Protein AF-A0A5N4C193-F1 (afdb_monomer_lite)

pLDDT: mean 79.7, std 9.0, range [40.72, 92.81]

Radius of gyration: 15.49 Å; chains: 1; bounding box: 33×40×36 Å

Secondary structure (DSSP, 8-state):
-EE---TTSHHHHHHTT-TT---EEEEES-HHHHHHHHHH-HHHHGGGG-TTEEEEES-HHHHHHHHGGG-SEEEEEEEE-TTSGGGEEEEEEEES-TT--SSS-SSPPPHHHHHHTT-SS--HHHHHHTT---HHHHHHHHTT-

Organism: Camelus dromedarius (NCBI:txid9838)

Structure (mmCIF, N/CA/C/O backbone):
data_AF-A0A5N4C193-F1
#
_entry.id   AF-A0A5N4C193-F1
#
loop_
_atom_site.group_PDB
_atom_site.id
_atom_site.type_symbol
_atom_site.label_atom_id
_atom_site.label_alt_id
_atom_site.label_comp_id
_atom_site.label_asym_id
_atom_site.label_entity_id
_atom_site.label_seq_id
_atom_site.pdbx_PDB_ins_code
_atom_site.Cartn_x
_atom_site.Cartn_y
_atom_site.Cartn_z
_atom_site.occupancy
_atom_site.B_iso_or_equiv
_atom_site.auth_seq_id
_atom_site.auth_comp_id
_atom_site.auth_asym_id
_atom_site.auth_atom_id
_atom_site.pdbx_PDB_model_num
ATOM 1 N N . MET A 1 1 ? -12.936 -1.218 0.314 1.00 52.66 1 MET A N 1
ATOM 2 C CA . MET A 1 1 ? -12.288 -1.706 1.548 1.00 52.66 1 MET A CA 1
ATOM 3 C C . MET A 1 1 ? -10.849 -2.053 1.216 1.00 52.66 1 MET A C 1
ATOM 5 O O . MET A 1 1 ? -10.640 -3.036 0.534 1.00 52.66 1 MET A O 1
ATOM 9 N N . LEU A 1 2 ? -9.876 -1.239 1.619 1.00 55.69 2 LEU A N 1
ATOM 10 C CA . LEU A 1 2 ? -8.453 -1.499 1.352 1.00 55.69 2 LEU A CA 1
ATOM 11 C C . LEU A 1 2 ? -7.838 -2.300 2.506 1.00 55.69 2 LEU A C 1
ATOM 13 O O . LEU A 1 2 ? -8.000 -1.870 3.644 1.00 55.69 2 LEU A O 1
ATOM 17 N N . ILE A 1 3 ? -7.111 -3.389 2.229 1.00 57.06 3 ILE A N 1
ATOM 18 C CA . ILE A 1 3 ? -6.227 -4.029 3.217 1.00 57.06 3 ILE A CA 1
ATOM 19 C C . ILE A 1 3 ? -4.823 -3.464 3.017 1.00 57.06 3 ILE A C 1
ATOM 21 O O . ILE A 1 3 ? -4.148 -3.767 2.039 1.00 57.06 3 ILE A O 1
ATOM 25 N N . ALA A 1 4 ? -4.401 -2.580 3.912 1.00 56.41 4 ALA A N 1
ATOM 26 C CA . ALA A 1 4 ? -3.101 -1.929 3.820 1.00 56.41 4 ALA A CA 1
ATOM 27 C C . ALA A 1 4 ? -2.110 -2.587 4.782 1.00 56.41 4 ALA A C 1
ATOM 29 O O . ALA A 1 4 ? -2.310 -2.573 5.994 1.00 56.41 4 ALA A O 1
ATOM 30 N N . TRP A 1 5 ? -1.007 -3.103 4.248 1.00 60.59 5 TRP A N 1
ATOM 31 C CA . TRP A 1 5 ? 0.137 -3.537 5.045 1.00 60.59 5 TRP A CA 1
ATOM 32 C C . TRP A 1 5 ? 1.042 -2.329 5.287 1.00 60.59 5 TRP A C 1
ATOM 34 O O . TRP A 1 5 ? 1.444 -1.653 4.339 1.00 60.59 5 TRP A O 1
ATOM 44 N N . GLY A 1 6 ? 1.342 -2.000 6.544 1.00 62.56 6 GLY A N 1
ATOM 45 C CA . GLY A 1 6 ? 2.089 -0.778 6.836 1.00 62.56 6 GLY A CA 1
ATOM 46 C C . GLY A 1 6 ? 2.237 -0.476 8.320 1.00 62.56 6 GLY A C 1
ATOM 47 O O . GLY A 1 6 ? 1.493 0.335 8.867 1.00 62.56 6 GLY A O 1
ATOM 48 N N . ARG A 1 7 ? 3.284 -1.040 8.928 1.00 67.12 7 ARG A N 1
ATOM 49 C CA . ARG A 1 7 ? 3.614 -0.958 10.365 1.00 67.12 7 ARG A CA 1
ATOM 50 C C . ARG A 1 7 ? 3.529 0.445 10.983 1.00 67.12 7 ARG A C 1
ATOM 52 O O . ARG A 1 7 ? 3.066 0.621 12.105 1.00 67.12 7 ARG A O 1
ATOM 59 N N . ALA A 1 8 ? 3.937 1.473 10.239 1.00 71.25 8 ALA A N 1
ATOM 60 C CA . ALA A 1 8 ? 4.009 2.845 10.746 1.00 71.25 8 ALA A CA 1
ATOM 61 C C . ALA A 1 8 ? 2.741 3.694 10.511 1.00 71.25 8 ALA A C 1
ATOM 63 O O . ALA A 1 8 ? 2.721 4.861 10.898 1.00 71.25 8 ALA A O 1
ATOM 64 N N . GLY A 1 9 ? 1.699 3.159 9.857 1.00 70.25 9 GLY A N 1
ATOM 65 C CA . GLY A 1 9 ? 0.476 3.909 9.519 1.00 70.25 9 GLY A CA 1
ATOM 66 C C . GLY A 1 9 ? 0.605 4.839 8.302 1.00 70.25 9 GLY A C 1
ATOM 67 O O . GLY A 1 9 ? -0.316 5.588 7.986 1.00 70.25 9 GLY A O 1
ATOM 68 N N . GLY A 1 10 ? 1.731 4.787 7.582 1.00 75.56 10 GLY A N 1
ATOM 69 C CA . GLY A 1 10 ? 2.000 5.680 6.449 1.00 75.56 10 GLY A CA 1
ATOM 70 C C . GLY A 1 10 ? 1.114 5.386 5.246 1.00 75.56 10 GLY A C 1
ATOM 71 O O . GLY A 1 10 ? 0.586 6.308 4.632 1.00 75.56 10 GLY A O 1
ATOM 72 N N . VAL A 1 11 ? 0.892 4.098 4.963 1.00 75.06 11 VAL A N 1
ATOM 73 C CA . VAL A 1 11 ? -0.042 3.657 3.919 1.00 75.06 11 VAL A CA 1
ATOM 74 C C . VAL A 1 11 ? -1.463 4.087 4.273 1.00 75.06 11 VAL A C 1
ATOM 76 O O . VAL A 1 11 ? -2.161 4.654 3.438 1.00 75.06 11 VAL A O 1
ATOM 79 N N . LEU A 1 12 ? -1.858 3.909 5.536 1.00 75.19 12 LEU A N 1
ATOM 80 C CA . LEU A 1 12 ? -3.159 4.333 6.037 1.00 75.19 12 LEU A CA 1
ATOM 81 C C . LEU A 1 12 ? -3.369 5.844 5.888 1.00 75.19 12 LEU A C 1
ATOM 83 O O . LEU A 1 12 ? -4.412 6.259 5.390 1.00 75.19 12 LEU A O 1
ATOM 87 N N . ARG A 1 13 ? -2.376 6.666 6.256 1.00 80.69 13 ARG A N 1
ATOM 88 C CA . ARG A 1 13 ? -2.430 8.129 6.111 1.00 80.69 13 ARG A CA 1
ATOM 89 C C . ARG A 1 13 ? -2.737 8.562 4.680 1.00 80.69 13 ARG A C 1
ATOM 91 O O . ARG A 1 13 ? -3.484 9.516 4.494 1.00 80.69 13 ARG A O 1
ATOM 98 N N . GLU A 1 14 ? -2.142 7.911 3.686 1.00 77.19 14 GLU A N 1
ATOM 99 C CA . GLU A 1 14 ? -2.394 8.247 2.283 1.00 77.19 14 GLU A CA 1
ATOM 100 C C . GLU A 1 14 ? -3.733 7.680 1.802 1.00 77.19 14 GLU A C 1
ATOM 102 O O . GLU A 1 14 ? -4.513 8.406 1.190 1.00 77.19 14 GLU A O 1
ATOM 107 N N . ALA A 1 15 ? -4.058 6.434 2.159 1.00 72.81 15 ALA A N 1
ATOM 108 C CA . ALA A 1 15 ? -5.311 5.788 1.770 1.00 72.81 15 ALA A CA 1
ATOM 109 C C . ALA A 1 15 ? -6.548 6.596 2.194 1.00 72.81 15 ALA A C 1
ATOM 111 O O . ALA A 1 15 ? -7.488 6.755 1.416 1.00 72.81 15 ALA A O 1
ATOM 112 N N . VAL A 1 16 ? -6.541 7.160 3.406 1.00 75.69 16 VAL A N 1
ATOM 113 C CA . VAL A 1 16 ? -7.692 7.913 3.933 1.00 75.69 16 VAL A CA 1
ATOM 114 C C . VAL A 1 16 ? -7.882 9.288 3.283 1.00 75.69 16 VAL A C 1
ATOM 116 O O . VAL A 1 16 ? -8.968 9.856 3.418 1.00 75.69 16 VAL A O 1
ATOM 119 N N . LYS A 1 17 ? -6.884 9.813 2.550 1.00 74.62 17 LYS A N 1
ATOM 120 C CA . LYS A 1 17 ? -7.018 11.066 1.779 1.00 74.62 17 LYS A CA 1
ATOM 121 C C . LYS A 1 17 ? -7.966 10.918 0.591 1.00 74.62 17 LYS A C 1
ATOM 123 O O . LYS A 1 17 ? -8.516 11.914 0.128 1.00 74.62 17 LYS A O 1
ATOM 128 N N . HIS A 1 18 ? -8.173 9.697 0.100 1.00 70.00 18 HIS A N 1
ATOM 129 C CA . HIS A 1 18 ? -9.081 9.446 -1.009 1.00 70.00 18 HIS A CA 1
ATOM 130 C C . HIS A 1 18 ? -10.537 9.492 -0.525 1.00 70.00 18 HIS A C 1
ATOM 132 O O . HIS A 1 18 ? -10.950 8.749 0.372 1.00 70.00 18 HIS A O 1
ATOM 138 N N . SER A 1 19 ? -11.338 10.369 -1.133 1.00 67.31 19 SER A N 1
ATOM 139 C CA . SER A 1 19 ? -12.770 10.503 -0.837 1.00 67.31 19 SER A CA 1
ATOM 140 C C . SER A 1 19 ? -13.555 9.243 -1.201 1.00 67.31 19 SER A C 1
ATOM 142 O O . SER A 1 19 ? -14.484 8.892 -0.483 1.00 67.31 19 SER A O 1
ATOM 144 N N . SER A 1 20 ? -13.133 8.528 -2.248 1.00 67.31 20 SER A N 1
ATOM 145 C CA . SER A 1 20 ? -13.722 7.262 -2.702 1.00 67.31 20 SER A CA 1
ATOM 146 C C . SER A 1 20 ? -13.491 6.082 -1.753 1.00 67.31 20 SER A C 1
ATOM 148 O O . SER A 1 20 ? -14.131 5.044 -1.895 1.00 67.31 20 SER A O 1
ATOM 150 N N . VAL A 1 21 ? -12.559 6.199 -0.804 1.00 68.19 21 VAL A N 1
ATOM 151 C CA . VAL A 1 21 ? -12.302 5.148 0.181 1.00 68.19 21 VAL A CA 1
ATOM 152 C C . VAL A 1 21 ? -13.286 5.307 1.333 1.00 68.19 21 VAL A C 1
ATOM 154 O O . VAL A 1 21 ? -13.197 6.263 2.103 1.00 68.19 21 VAL A O 1
ATOM 157 N N . GLU A 1 22 ? -14.209 4.357 1.453 1.00 71.62 22 GLU A N 1
ATOM 158 C CA . GLU A 1 22 ? -15.199 4.304 2.538 1.00 71.62 22 GLU A CA 1
ATOM 159 C C . GLU A 1 22 ? -14.616 3.694 3.818 1.00 71.62 22 GLU A C 1
ATOM 161 O O . GLU A 1 22 ? -14.839 4.207 4.911 1.00 71.62 22 GLU A O 1
ATOM 166 N N . SER A 1 23 ? -13.826 2.625 3.678 1.00 75.19 23 SER A N 1
ATOM 167 C CA . SER A 1 23 ? -13.213 1.899 4.792 1.00 75.19 23 SER A CA 1
ATOM 168 C C . SER A 1 23 ? -11.824 1.361 4.443 1.00 75.19 23 SER A C 1
ATOM 170 O O . SER A 1 23 ? -11.571 0.890 3.322 1.00 75.19 23 SER A O 1
ATOM 172 N N . VAL A 1 24 ? -10.923 1.417 5.423 1.00 76.75 24 VAL A N 1
ATOM 173 C CA . VAL A 1 24 ? -9.577 0.838 5.369 1.00 76.75 24 VAL A CA 1
ATOM 174 C C . VAL A 1 24 ? -9.436 -0.135 6.523 1.00 76.75 24 VAL A C 1
ATOM 176 O O . VAL A 1 24 ? -9.650 0.235 7.674 1.00 76.75 24 VAL A O 1
ATOM 179 N N . VAL A 1 25 ? -9.051 -1.365 6.211 1.00 79.69 25 VAL A N 1
ATOM 180 C CA . VAL A 1 25 ? -8.697 -2.360 7.212 1.00 79.69 25 VAL A CA 1
ATOM 181 C C . VAL A 1 25 ? -7.187 -2.484 7.266 1.00 79.69 25 VAL A C 1
ATOM 183 O O . VAL A 1 25 ? -6.525 -2.647 6.242 1.00 79.69 25 VAL A O 1
ATOM 186 N N . GLN A 1 26 ? -6.634 -2.390 8.465 1.00 82.06 26 GLN A N 1
ATOM 187 C CA . GLN A 1 26 ? -5.223 -2.649 8.700 1.00 82.06 26 GLN A CA 1
ATOM 188 C C . GLN A 1 26 ? -5.109 -3.799 9.695 1.00 82.06 26 GLN A C 1
ATOM 190 O O . GLN A 1 26 ? -5.708 -3.740 10.764 1.00 82.06 26 GLN A O 1
ATOM 195 N N . CYS A 1 27 ? -4.350 -4.832 9.334 1.00 82.75 27 CYS A N 1
ATOM 196 C CA . CYS A 1 27 ? -3.997 -5.932 10.224 1.00 82.75 27 CYS A CA 1
ATOM 197 C C . CYS A 1 27 ? -2.521 -5.785 10.597 1.00 82.75 27 CYS A C 1
ATOM 199 O O . CYS A 1 27 ? -1.669 -5.727 9.709 1.00 82.75 27 CYS A O 1
ATOM 201 N N . GLU A 1 28 ? -2.222 -5.676 11.886 1.00 83.31 28 GLU A N 1
ATOM 202 C CA . GLU A 1 28 ? -0.858 -5.577 12.407 1.00 83.31 28 GLU A CA 1
ATOM 203 C C . GLU A 1 28 ? -0.623 -6.686 13.428 1.00 83.31 28 GLU A C 1
ATOM 205 O O . GLU A 1 28 ? -1.475 -6.932 14.267 1.00 83.31 28 GLU A O 1
ATOM 210 N N . ILE A 1 29 ? 0.532 -7.343 13.388 1.00 84.19 29 ILE A N 1
ATOM 211 C CA . ILE A 1 29 ? 0.794 -8.477 14.283 1.00 84.19 29 ILE A CA 1
ATOM 212 C C . ILE A 1 29 ? 1.158 -8.023 15.701 1.00 84.19 29 ILE A C 1
ATOM 214 O O . ILE A 1 29 ? 0.903 -8.734 16.668 1.00 84.19 29 ILE A O 1
ATOM 218 N N . ASP A 1 30 ? 1.768 -6.842 15.830 1.00 86.06 30 ASP A N 1
ATOM 219 C CA . ASP A 1 30 ? 2.297 -6.340 17.096 1.00 86.06 30 ASP A CA 1
ATOM 220 C C . ASP A 1 30 ? 1.759 -4.939 17.414 1.00 86.06 30 ASP A C 1
ATOM 222 O O . ASP A 1 30 ? 2.147 -3.932 16.813 1.00 86.06 30 ASP A O 1
ATOM 226 N N . GLU A 1 31 ? 0.888 -4.862 18.420 1.00 88.31 31 GLU A N 1
ATOM 227 C CA . GLU A 1 31 ? 0.334 -3.601 18.913 1.00 88.31 31 GLU A CA 1
ATOM 228 C C . GLU A 1 31 ? 1.424 -2.627 19.394 1.00 88.31 31 GLU A C 1
ATOM 230 O O . GLU A 1 31 ? 1.278 -1.406 19.249 1.00 88.31 31 GLU A O 1
ATOM 235 N N . ASN A 1 32 ? 2.557 -3.124 19.905 1.00 89.12 32 ASN A N 1
ATOM 236 C CA . ASN A 1 32 ? 3.636 -2.255 20.376 1.00 89.12 32 ASN A CA 1
ATOM 237 C C . ASN A 1 32 ? 4.207 -1.415 19.238 1.00 89.12 32 ASN A C 1
ATOM 239 O O . ASN A 1 32 ? 4.531 -0.243 19.441 1.00 89.12 32 ASN A O 1
ATOM 243 N N . VAL A 1 33 ? 4.273 -1.966 18.024 1.00 86.00 33 VAL A N 1
ATOM 244 C CA . VAL A 1 33 ? 4.732 -1.235 16.837 1.00 86.00 33 VAL A CA 1
ATOM 245 C C . VAL A 1 33 ? 3.818 -0.046 16.551 1.00 86.00 33 VAL A C 1
ATOM 247 O O . VAL A 1 33 ? 4.302 1.030 16.191 1.00 86.00 33 VAL A O 1
ATOM 250 N N . ILE A 1 34 ? 2.515 -0.189 16.787 1.00 86.88 34 ILE A N 1
ATOM 251 C CA . ILE A 1 34 ? 1.535 0.889 16.622 1.00 86.88 34 ILE A CA 1
ATOM 252 C C . ILE A 1 34 ? 1.781 1.988 17.658 1.00 86.88 34 ILE A C 1
ATOM 254 O O . ILE A 1 34 ? 1.850 3.168 17.305 1.00 86.88 34 ILE A O 1
ATOM 258 N N . GLN A 1 35 ? 1.950 1.617 18.929 1.00 88.94 35 GLN A N 1
ATOM 259 C CA . GLN A 1 35 ? 2.163 2.576 20.020 1.00 88.94 35 GLN A CA 1
ATOM 260 C C . GLN A 1 35 ? 3.498 3.320 19.877 1.00 88.94 35 GLN A C 1
ATOM 262 O O . GLN A 1 35 ? 3.557 4.547 19.993 1.00 88.94 35 GLN A O 1
ATOM 267 N N . VAL A 1 36 ? 4.567 2.596 19.541 1.00 91.00 36 VAL A N 1
ATOM 268 C CA . VAL A 1 36 ? 5.886 3.166 19.234 1.00 91.00 36 VAL A CA 1
ATOM 269 C C . VAL A 1 36 ? 5.790 4.093 18.022 1.00 91.00 36 VAL A C 1
ATOM 271 O O . VAL A 1 36 ? 6.300 5.211 18.074 1.00 91.00 36 VAL A O 1
ATOM 274 N N . SER A 1 37 ? 5.077 3.700 16.964 1.00 87.94 37 SER A N 1
ATOM 275 C CA . SER A 1 37 ? 4.883 4.558 15.788 1.00 87.94 37 SER A CA 1
ATOM 276 C C . SER A 1 37 ? 4.129 5.842 16.132 1.00 87.94 37 SER A C 1
ATOM 278 O O . SER A 1 37 ? 4.533 6.915 15.692 1.00 87.94 37 SER A O 1
ATOM 280 N N . LYS A 1 38 ? 3.091 5.776 16.976 1.00 88.19 38 LYS A N 1
ATOM 281 C CA . LYS A 1 38 ? 2.385 6.971 17.474 1.00 88.19 38 LYS A CA 1
ATOM 282 C C . LYS A 1 38 ? 3.311 7.911 18.252 1.00 88.19 38 LYS A C 1
ATOM 284 O O . LYS A 1 38 ? 3.189 9.125 18.116 1.00 88.19 38 LYS A O 1
ATOM 289 N N . LYS A 1 39 ? 4.251 7.363 19.027 1.00 91.38 39 LYS A N 1
ATOM 290 C CA . LYS A 1 39 ? 5.196 8.138 19.845 1.00 91.38 39 LYS A CA 1
ATOM 291 C C . LYS A 1 39 ? 6.350 8.744 19.040 1.00 91.38 39 LYS A C 1
ATOM 293 O O . LYS A 1 39 ? 6.679 9.909 19.241 1.00 91.38 39 LYS A O 1
ATOM 298 N N . PHE A 1 40 ? 6.983 7.965 18.165 1.00 91.44 40 PHE A N 1
ATOM 299 C CA . PHE A 1 40 ? 8.232 8.350 17.493 1.00 91.44 40 PHE A CA 1
ATOM 300 C C . PHE A 1 40 ? 8.048 8.774 16.032 1.00 91.44 40 PHE A C 1
ATOM 302 O O . PHE A 1 40 ? 8.902 9.470 15.490 1.00 91.44 40 PHE A O 1
ATOM 309 N N . LEU A 1 41 ? 6.939 8.394 15.391 1.00 88.69 41 LEU A N 1
ATOM 310 C CA . LEU A 1 41 ? 6.631 8.708 13.991 1.00 88.69 41 LEU A CA 1
ATOM 311 C C . LEU A 1 41 ? 5.258 9.401 13.857 1.00 88.69 41 LEU A C 1
ATOM 313 O O . LEU A 1 41 ? 4.418 8.945 13.075 1.00 88.69 41 LEU A O 1
ATOM 317 N N . PRO A 1 42 ? 5.004 10.521 14.562 1.00 85.06 42 PRO A N 1
ATOM 318 C CA . PRO A 1 42 ? 3.672 11.136 14.637 1.00 85.06 42 PRO A CA 1
ATOM 319 C C . PRO A 1 42 ? 3.125 11.574 13.267 1.00 85.06 42 PRO A C 1
ATOM 321 O O . PRO A 1 42 ? 1.932 11.455 13.002 1.00 85.06 42 PRO A O 1
ATOM 324 N N . VAL A 1 43 ? 4.003 12.006 12.355 1.00 84.38 43 VAL A N 1
ATOM 325 C CA . VAL A 1 43 ? 3.640 12.410 10.981 1.00 84.38 43 VAL A CA 1
ATOM 326 C C . VAL A 1 43 ? 3.115 11.233 10.150 1.00 84.38 43 VAL A C 1
ATOM 328 O O . VAL A 1 43 ? 2.322 11.411 9.223 1.00 84.38 43 VAL A O 1
ATOM 331 N N . THR A 1 44 ? 3.569 10.021 10.454 1.00 81.19 44 THR A N 1
ATOM 332 C CA . THR A 1 44 ? 3.187 8.793 9.749 1.00 81.19 44 THR A CA 1
ATOM 333 C C . THR A 1 44 ? 1.989 8.143 10.438 1.00 81.19 44 THR A C 1
ATOM 335 O O . THR A 1 44 ? 1.029 7.756 9.778 1.00 81.19 44 THR A O 1
ATOM 338 N N . ALA A 1 45 ? 1.995 8.129 11.771 1.00 85.00 45 ALA A N 1
ATOM 339 C CA . ALA A 1 45 ? 0.967 7.517 12.600 1.00 85.00 45 ALA A CA 1
ATOM 340 C C . ALA A 1 45 ? -0.364 8.290 12.644 1.00 85.00 45 ALA A C 1
ATOM 342 O O . ALA A 1 45 ? -1.351 7.749 13.134 1.00 85.00 45 ALA A O 1
ATOM 343 N N . VAL A 1 46 ? -0.436 9.510 12.097 1.00 85.69 46 VAL A N 1
ATOM 344 C CA . VAL A 1 46 ? -1.691 10.284 11.993 1.00 85.69 46 VAL A CA 1
ATOM 345 C C . VAL A 1 46 ? -2.809 9.518 11.269 1.00 85.69 46 VAL A C 1
ATOM 347 O O . VAL A 1 46 ? -3.986 9.733 11.549 1.00 85.69 46 VAL A O 1
ATOM 350 N N . GLY A 1 47 ? -2.458 8.574 10.385 1.00 81.62 47 GLY A N 1
ATOM 351 C CA . GLY A 1 47 ? -3.430 7.695 9.731 1.00 81.62 47 GLY A CA 1
ATOM 352 C C . GLY A 1 47 ? -4.278 6.892 10.725 1.00 81.62 47 GLY A C 1
ATOM 353 O O . GLY A 1 47 ? -5.469 6.703 10.486 1.00 81.62 47 GLY A O 1
ATOM 354 N N . TYR A 1 48 ? -3.704 6.493 11.869 1.00 85.19 48 TYR A N 1
ATOM 355 C CA . TYR A 1 48 ? -4.395 5.697 12.893 1.00 85.19 48 TYR A CA 1
ATOM 356 C C . TYR A 1 48 ? -5.547 6.439 13.583 1.00 85.19 48 TYR A C 1
ATOM 358 O O . TYR A 1 48 ? -6.347 5.808 14.267 1.00 85.19 48 TYR A O 1
ATOM 366 N N . SER A 1 49 ? -5.639 7.760 13.431 1.00 86.62 49 SER A N 1
ATOM 367 C CA . SER A 1 49 ? -6.721 8.573 13.997 1.00 86.62 49 SER A CA 1
ATOM 368 C C . SER A 1 49 ? -7.926 8.719 13.059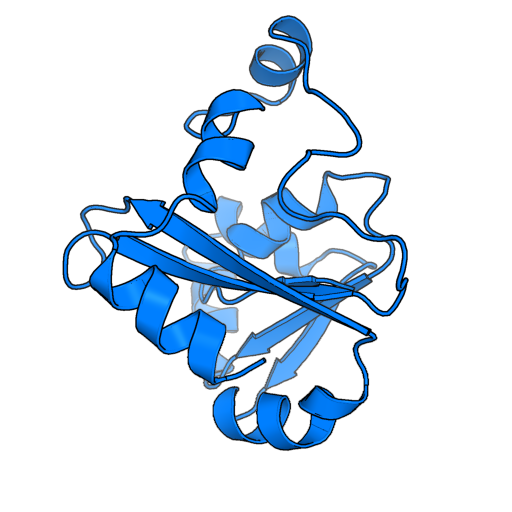 1.00 86.62 49 SER A C 1
ATOM 370 O O . SER A 1 49 ? -8.882 9.410 13.402 1.00 86.62 49 SER A O 1
ATOM 372 N N . SER A 1 50 ? -7.895 8.116 11.865 1.00 86.50 50 SER A N 1
ATOM 373 C CA . SER A 1 50 ? -8.991 8.225 10.899 1.00 86.50 50 SER A CA 1
ATOM 374 C C . SER A 1 50 ? -10.225 7.434 11.334 1.00 86.50 50 SER A C 1
ATOM 376 O O . SER A 1 50 ? -10.123 6.263 11.686 1.00 86.50 50 SER A O 1
ATOM 378 N N . SER A 1 51 ? -11.412 8.030 11.198 1.00 87.44 51 SER A N 1
ATOM 379 C CA . SER A 1 51 ? -12.695 7.340 11.407 1.00 87.44 51 SER A CA 1
ATOM 380 C C . SER A 1 51 ? -12.976 6.238 10.378 1.00 87.44 51 SER A C 1
ATOM 382 O O . SER A 1 51 ? -13.854 5.411 10.599 1.00 87.44 51 SER A O 1
ATOM 384 N N . LYS A 1 52 ? -12.234 6.214 9.261 1.00 84.12 52 LYS A N 1
ATOM 385 C CA . LYS A 1 52 ? -12.342 5.193 8.207 1.00 84.12 52 LYS A CA 1
ATOM 386 C C . LYS A 1 52 ? -11.544 3.918 8.515 1.00 84.12 52 LYS A C 1
ATOM 388 O O . LYS A 1 52 ? -11.623 2.964 7.742 1.00 84.12 52 LYS A O 1
ATOM 393 N N . LEU A 1 53 ? -10.732 3.916 9.576 1.00 86.12 53 LEU A N 1
ATOM 394 C CA . LEU A 1 53 ? -9.869 2.794 9.940 1.00 86.12 53 LEU A CA 1
ATOM 395 C C . LEU A 1 53 ? -10.637 1.743 10.7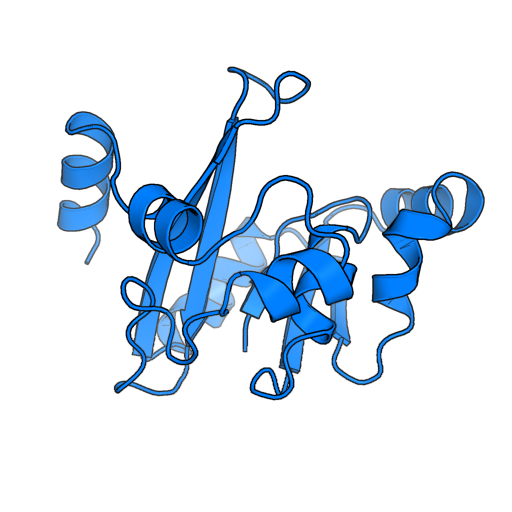52 1.00 86.12 53 LEU A C 1
ATOM 397 O O . LEU A 1 53 ? -11.246 2.046 11.774 1.00 86.12 53 LEU A O 1
ATOM 401 N N . THR A 1 54 ? -10.482 0.482 10.366 1.00 86.94 54 THR A N 1
ATOM 402 C CA . THR A 1 54 ? -10.695 -0.681 11.230 1.00 86.94 54 THR A CA 1
ATOM 403 C C . THR A 1 54 ? -9.352 -1.377 11.437 1.00 86.94 54 THR A C 1
ATOM 405 O O . THR A 1 54 ? -8.729 -1.834 10.480 1.00 86.94 54 THR A O 1
ATOM 408 N N . LEU A 1 55 ? -8.877 -1.412 12.679 1.00 86.06 55 LEU A N 1
ATOM 409 C CA . LEU A 1 55 ? -7.587 -1.996 13.038 1.00 86.06 55 LEU A CA 1
ATOM 410 C C . LEU A 1 55 ? -7.798 -3.375 13.667 1.00 86.06 55 LEU A C 1
ATOM 412 O O . LEU A 1 55 ? -8.533 -3.490 14.645 1.00 86.06 55 LEU A O 1
ATOM 416 N N . TYR A 1 56 ? -7.116 -4.383 13.137 1.00 86.25 56 TYR A N 1
ATOM 417 C CA . TYR A 1 56 ? -7.003 -5.712 13.730 1.00 86.25 56 TYR A CA 1
ATOM 418 C C . TYR A 1 56 ? -5.570 -5.924 14.209 1.00 86.25 56 TYR A C 1
ATOM 420 O O . TYR A 1 56 ? -4.624 -5.596 13.490 1.00 86.25 56 TYR A O 1
ATOM 428 N N . VAL A 1 57 ? -5.422 -6.450 15.425 1.00 87.31 57 VAL A N 1
ATOM 429 C CA . VAL A 1 57 ? -4.131 -6.911 15.937 1.00 87.31 57 VAL A CA 1
ATOM 430 C C . VAL A 1 57 ? -4.115 -8.428 15.838 1.00 87.31 57 VAL A C 1
ATOM 432 O O . VAL A 1 57 ? -4.645 -9.101 16.718 1.00 87.31 57 VAL A O 1
ATOM 435 N N . ASP A 1 58 ? -3.614 -8.944 14.721 1.00 81.88 58 ASP A N 1
ATOM 436 C CA . ASP A 1 58 ? -3.634 -10.374 14.412 1.00 81.88 58 ASP A CA 1
ATOM 437 C C . ASP A 1 58 ? -2.557 -10.730 13.375 1.00 81.88 58 ASP A C 1
ATOM 439 O O . ASP A 1 58 ? -1.988 -9.858 12.699 1.00 81.88 58 ASP A O 1
ATOM 443 N N . ASP A 1 59 ? -2.287 -12.025 13.224 1.00 81.38 59 ASP A N 1
ATOM 444 C CA . ASP A 1 59 ? -1.486 -12.541 12.124 1.00 81.38 59 ASP A CA 1
ATOM 445 C C . ASP A 1 59 ? -2.233 -12.301 10.809 1.00 81.38 59 ASP A C 1
ATOM 447 O O . ASP A 1 59 ? -3.259 -12.915 10.504 1.00 81.38 59 ASP A O 1
ATOM 451 N N . GLY A 1 60 ? -1.687 -11.403 9.993 1.00 73.00 60 GLY A N 1
ATOM 452 C CA . GLY A 1 60 ? -2.289 -11.058 8.719 1.00 73.00 60 GLY A CA 1
ATOM 453 C C . GLY A 1 60 ? -2.431 -12.252 7.765 1.00 73.00 60 GLY A C 1
ATOM 454 O O . GLY A 1 60 ? -3.314 -12.232 6.912 1.00 73.00 60 GLY A O 1
ATOM 455 N N . SER A 1 61 ? -1.617 -13.304 7.893 1.00 74.19 61 SER A N 1
ATOM 456 C CA . SER A 1 61 ? -1.781 -14.522 7.091 1.00 74.19 61 SER A CA 1
ATOM 457 C C . SER A 1 61 ? -3.061 -15.277 7.457 1.00 74.19 61 SER A C 1
ATOM 459 O O . SER A 1 61 ? -3.771 -15.749 6.568 1.00 74.19 61 SER A O 1
ATOM 461 N N . GLU A 1 62 ? -3.398 -15.334 8.743 1.00 77.88 62 GLU A N 1
ATOM 462 C CA . GLU A 1 62 ? -4.612 -15.979 9.236 1.00 77.88 62 GLU A CA 1
ATOM 463 C C . GLU A 1 62 ? -5.841 -15.109 8.960 1.00 77.88 62 GLU A C 1
ATOM 465 O O . GLU A 1 62 ? -6.848 -15.597 8.439 1.00 77.88 62 GLU A O 1
ATOM 470 N N . PHE A 1 63 ? -5.710 -13.795 9.163 1.00 77.44 63 PHE A N 1
ATOM 471 C CA . PHE A 1 63 ? -6.724 -12.817 8.780 1.00 77.44 63 PHE A CA 1
ATOM 472 C C . PHE A 1 63 ? -7.094 -12.934 7.295 1.00 77.44 63 PHE A C 1
ATOM 474 O O . PHE A 1 63 ? -8.276 -12.940 6.942 1.00 77.44 63 PHE A O 1
ATOM 4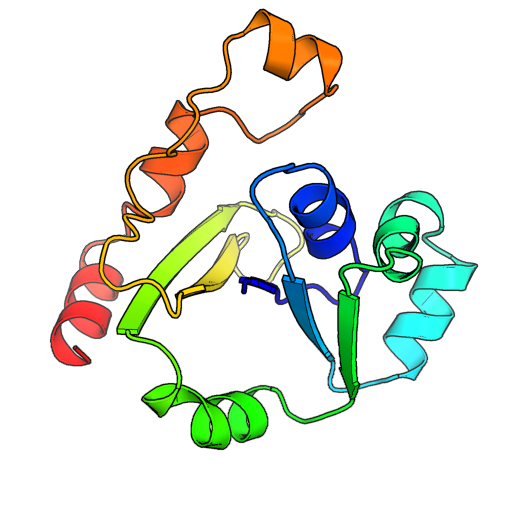81 N N . MET A 1 64 ? -6.103 -13.071 6.407 1.00 71.12 64 MET A N 1
ATOM 482 C CA . MET A 1 64 ? -6.360 -13.222 4.974 1.00 71.12 64 MET A CA 1
ATOM 483 C C . MET A 1 64 ? -7.073 -14.538 4.656 1.00 71.12 64 MET A C 1
ATOM 485 O O . MET A 1 64 ? -8.028 -14.503 3.887 1.00 71.12 64 MET A O 1
ATOM 489 N N . LYS A 1 65 ? -6.697 -15.675 5.261 1.00 73.62 65 LYS A N 1
ATOM 490 C CA . LYS A 1 65 ? -7.404 -16.956 5.037 1.00 73.62 65 LYS A CA 1
ATOM 491 C C . LYS A 1 65 ? -8.885 -16.872 5.401 1.00 73.62 65 LYS A C 1
ATOM 493 O O . LYS A 1 65 ? -9.722 -17.390 4.668 1.00 73.62 65 LYS A O 1
ATOM 498 N N . GLN A 1 66 ? -9.210 -16.205 6.507 1.00 73.88 66 GLN A N 1
ATOM 499 C CA . GLN A 1 66 ? -10.589 -16.069 6.984 1.00 73.88 66 GLN A CA 1
ATOM 500 C C . GLN A 1 66 ? -11.436 -15.134 6.112 1.00 73.88 66 GLN A C 1
ATOM 502 O O . GLN A 1 66 ? -12.656 -15.277 6.063 1.00 73.88 66 GLN A O 1
ATOM 507 N N . ASN A 1 67 ? -10.801 -14.181 5.423 1.00 71.19 67 ASN A N 1
ATOM 508 C CA . ASN A 1 67 ? -11.493 -13.119 4.693 1.00 71.19 67 ASN A CA 1
ATOM 509 C C . ASN A 1 67 ? -11.307 -13.190 3.167 1.00 71.19 67 ASN A C 1
ATOM 511 O O . ASN A 1 67 ? -11.875 -12.360 2.460 1.00 71.19 67 ASN A O 1
ATOM 515 N N . TRP A 1 68 ? -10.550 -14.159 2.636 1.00 68.88 68 TRP A N 1
ATOM 516 C CA . TRP A 1 68 ? -10.227 -14.239 1.203 1.00 68.88 68 TRP A CA 1
ATOM 517 C C . TRP A 1 68 ? -11.475 -14.351 0.322 1.00 68.88 68 TRP A C 1
ATOM 519 O O . TRP A 1 68 ? -11.596 -13.648 -0.676 1.00 68.88 68 TRP A O 1
ATOM 529 N N . SER A 1 69 ? -12.444 -15.175 0.727 1.00 69.75 69 SER A N 1
ATOM 530 C CA . SER A 1 69 ? -13.710 -15.367 0.005 1.00 69.75 69 SER A CA 1
ATOM 531 C C . SER A 1 69 ? -14.671 -14.178 0.102 1.00 69.75 69 SER A C 1
ATOM 533 O O . SER A 1 69 ? -15.706 -14.176 -0.557 1.00 69.75 69 SER A O 1
ATOM 535 N N . ALA A 1 70 ? -14.360 -13.168 0.920 1.00 72.12 70 ALA A N 1
ATOM 536 C CA . ALA A 1 70 ? -15.231 -12.020 1.140 1.00 72.12 70 ALA A CA 1
ATOM 537 C C . ALA A 1 70 ? -15.037 -10.891 0.111 1.00 72.12 70 ALA A C 1
ATOM 539 O O . ALA A 1 70 ? -15.696 -9.856 0.243 1.00 72.12 70 ALA A O 1
ATOM 540 N N . PHE A 1 71 ? -14.134 -11.050 -0.865 1.00 75.25 71 PHE A N 1
ATOM 541 C CA . PHE A 1 71 ? -13.792 -10.030 -1.857 1.00 75.25 71 PHE A CA 1
ATOM 542 C C . PHE A 1 71 ? -13.970 -10.548 -3.285 1.00 75.25 71 PHE A C 1
ATOM 544 O O . PHE A 1 71 ? -13.424 -11.586 -3.642 1.00 75.25 71 PHE A O 1
ATOM 551 N N . ASP A 1 72 ? -14.683 -9.783 -4.110 1.00 77.56 72 ASP A N 1
ATOM 552 C CA . ASP A 1 72 ? -14.921 -10.111 -5.520 1.00 77.56 72 ASP A CA 1
ATOM 553 C C . ASP A 1 72 ? -13.713 -9.806 -6.414 1.00 77.56 72 ASP A C 1
ATOM 555 O O . ASP A 1 72 ? -13.548 -10.411 -7.470 1.00 77.56 72 ASP A O 1
ATOM 559 N N . VAL A 1 73 ? -12.874 -8.842 -6.019 1.00 75.62 73 VAL A N 1
ATOM 560 C CA . VAL A 1 73 ? -11.694 -8.426 -6.789 1.00 75.62 73 VAL A CA 1
ATOM 561 C C . VAL A 1 73 ? -10.479 -8.382 -5.880 1.00 75.62 73 VAL A C 1
ATOM 563 O O . VAL A 1 73 ? -10.495 -7.700 -4.855 1.00 75.62 73 VAL A O 1
ATOM 566 N N . VAL A 1 74 ? -9.399 -9.039 -6.297 1.00 78.50 74 VAL A N 1
ATOM 567 C CA . VAL A 1 74 ? -8.090 -8.984 -5.640 1.00 78.50 74 VAL A CA 1
ATOM 568 C C . VAL A 1 74 ? -7.040 -8.534 -6.655 1.00 78.50 74 VAL A C 1
ATOM 570 O O . VAL A 1 74 ? -7.051 -8.953 -7.809 1.00 78.50 74 VAL A O 1
ATOM 573 N N . GLY A 1 75 ? -6.142 -7.648 -6.239 1.00 77.88 75 GLY A N 1
ATOM 574 C CA . GLY A 1 75 ? -5.024 -7.150 -7.029 1.00 77.88 75 GLY A CA 1
ATOM 575 C C . GLY A 1 75 ? -3.742 -7.119 -6.208 1.00 77.88 75 GLY A C 1
ATOM 576 O O . GLY A 1 75 ? -3.772 -7.046 -4.981 1.00 77.88 75 GLY A O 1
ATOM 577 N N . TYR A 1 76 ? -2.604 -7.150 -6.893 1.00 81.31 76 TYR A N 1
ATOM 578 C CA . TYR A 1 76 ? -1.291 -7.013 -6.274 1.00 81.31 76 TYR A CA 1
ATOM 579 C C . TYR A 1 76 ? -0.528 -5.876 -6.947 1.00 81.31 76 TYR A C 1
ATOM 581 O O . TYR A 1 76 ? -0.396 -5.855 -8.170 1.00 81.31 76 TYR A O 1
ATOM 589 N N . ALA A 1 77 ? -0.034 -4.941 -6.142 1.00 82.94 77 ALA A N 1
ATOM 590 C CA . ALA A 1 77 ? 0.828 -3.850 -6.580 1.00 82.94 77 ALA A CA 1
ATOM 591 C C . ALA A 1 77 ? 2.144 -3.888 -5.803 1.00 82.94 77 ALA A C 1
ATOM 593 O O . ALA A 1 77 ? 2.207 -4.480 -4.729 1.00 82.94 77 ALA A O 1
ATOM 594 N N . TYR A 1 78 ? 3.190 -3.232 -6.290 1.00 83.31 78 TYR A N 1
ATOM 595 C CA . TYR A 1 78 ? 4.430 -3.073 -5.531 1.00 83.31 78 TYR A CA 1
ATOM 596 C C . TYR A 1 78 ? 4.989 -1.656 -5.650 1.00 83.31 78 TYR A C 1
ATOM 598 O O . TYR A 1 78 ? 4.669 -0.916 -6.577 1.00 83.31 78 TYR A O 1
ATOM 606 N N . CYS A 1 79 ? 5.838 -1.268 -4.704 1.00 85.31 79 CYS A N 1
ATOM 607 C CA . CYS A 1 79 ? 6.638 -0.055 -4.818 1.00 85.31 79 CYS A CA 1
ATOM 608 C C . CYS A 1 79 ? 8.075 -0.290 -4.356 1.00 85.31 79 CYS A C 1
ATOM 610 O O . CYS A 1 79 ? 8.387 -1.250 -3.646 1.00 85.31 79 CYS A O 1
ATOM 612 N N . THR A 1 80 ? 8.960 0.612 -4.764 1.00 87.25 80 THR A N 1
ATOM 613 C CA . THR A 1 80 ? 10.382 0.579 -4.419 1.00 87.25 80 THR A CA 1
ATOM 614 C C . THR A 1 80 ? 10.643 1.422 -3.177 1.00 87.25 80 THR A C 1
ATOM 616 O O . THR A 1 80 ? 10.427 2.637 -3.185 1.00 87.25 80 THR A O 1
ATOM 619 N N . ILE A 1 81 ? 11.150 0.790 -2.124 1.00 85.69 81 ILE A N 1
ATOM 620 C CA . ILE A 1 81 ? 11.558 1.438 -0.878 1.00 85.69 81 ILE A CA 1
ATOM 621 C C . ILE A 1 81 ? 12.945 0.883 -0.531 1.00 85.69 81 ILE A C 1
ATOM 623 O O . ILE A 1 81 ? 13.032 -0.261 -0.085 1.00 85.69 81 ILE A O 1
ATOM 627 N N . PRO A 1 82 ? 14.033 1.661 -0.713 1.00 86.62 82 PRO A N 1
ATOM 628 C CA . PRO A 1 82 ? 15.405 1.152 -0.589 1.00 86.62 82 PRO A CA 1
ATOM 629 C C . PRO A 1 82 ? 15.736 0.496 0.755 1.00 86.62 82 PRO A C 1
ATOM 631 O O . PRO A 1 82 ? 16.610 -0.358 0.827 1.00 86.62 82 PRO A O 1
ATOM 634 N N . THR A 1 83 ? 15.051 0.899 1.825 1.00 86.31 83 THR A N 1
ATOM 635 C CA . THR A 1 83 ? 15.277 0.396 3.185 1.00 86.31 83 THR A CA 1
ATOM 636 C C . THR A 1 83 ? 14.537 -0.904 3.496 1.00 86.31 83 THR A C 1
ATOM 638 O O . THR A 1 83 ? 14.736 -1.463 4.574 1.00 86.31 83 THR A O 1
ATOM 641 N N . TYR A 1 84 ? 13.686 -1.398 2.595 1.00 78.06 84 TYR A N 1
ATOM 642 C CA . TYR A 1 84 ? 13.047 -2.701 2.747 1.00 78.06 84 TYR A CA 1
ATOM 643 C C . TYR A 1 84 ? 13.897 -3.834 2.170 1.00 78.06 84 TYR A C 1
ATOM 645 O O . TYR A 1 84 ? 14.727 -3.591 1.292 1.00 78.06 84 TYR A O 1
ATOM 653 N N . PRO A 1 85 ? 13.723 -5.079 2.658 1.00 81.12 85 PRO A N 1
ATOM 654 C CA . PRO A 1 85 ? 14.422 -6.230 2.101 1.00 81.12 85 PRO A CA 1
ATOM 655 C C . PRO A 1 85 ? 14.241 -6.294 0.581 1.00 81.12 85 PRO A C 1
ATOM 657 O O . PRO A 1 85 ? 13.126 -6.202 0.077 1.00 81.12 85 PRO A O 1
ATOM 660 N N . SER A 1 86 ? 15.343 -6.432 -0.156 1.00 90.12 86 SER A N 1
ATOM 661 C CA . SER A 1 86 ? 15.366 -6.391 -1.631 1.00 90.12 86 SER A CA 1
ATOM 662 C C . SER A 1 86 ? 14.923 -5.060 -2.269 1.00 90.12 86 SER A C 1
ATOM 664 O O . SER A 1 86 ? 14.700 -5.007 -3.474 1.00 90.12 86 SER A O 1
ATOM 666 N N . GLY A 1 87 ? 14.808 -3.977 -1.494 1.00 86.69 87 GLY A N 1
ATOM 667 C CA . GLY A 1 87 ? 14.528 -2.625 -1.988 1.00 86.69 87 GLY A CA 1
ATOM 668 C C . GLY A 1 87 ? 13.085 -2.369 -2.440 1.00 86.69 87 GLY A C 1
ATOM 669 O O . GLY A 1 87 ? 12.820 -1.334 -3.055 1.00 86.69 87 GLY A O 1
ATOM 670 N N . GLN A 1 88 ? 12.147 -3.278 -2.160 1.00 84.56 88 GLN A N 1
ATOM 671 C CA . GLN A 1 88 ? 10.752 -3.175 -2.602 1.00 84.56 88 GLN A CA 1
ATOM 672 C C . GLN A 1 88 ? 9.770 -3.834 -1.626 1.00 84.56 88 GLN A C 1
ATOM 674 O O . GLN A 1 88 ? 10.156 -4.667 -0.809 1.00 84.56 88 GLN A O 1
ATOM 679 N N . ILE A 1 89 ? 8.488 -3.479 -1.730 1.00 81.88 89 ILE A N 1
ATOM 680 C CA . ILE A 1 89 ? 7.391 -4.119 -0.990 1.00 81.88 89 ILE A CA 1
ATOM 681 C C . ILE A 1 89 ? 6.135 -4.233 -1.850 1.00 81.88 89 ILE A C 1
AT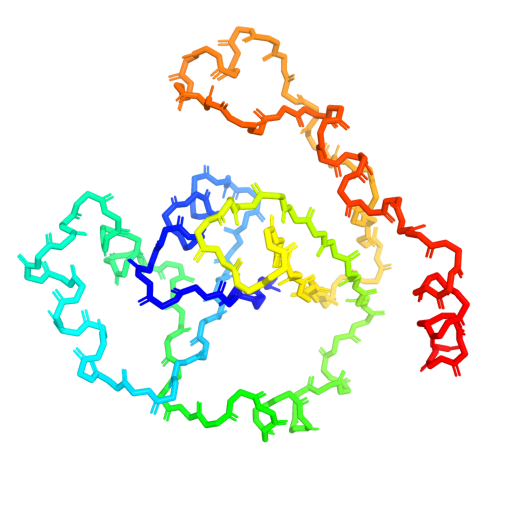OM 683 O O . ILE A 1 89 ? 5.879 -3.379 -2.697 1.00 81.88 89 ILE A O 1
ATOM 687 N N . GLY A 1 90 ? 5.368 -5.296 -1.617 1.00 78.81 90 GLY A N 1
ATOM 688 C CA . GLY A 1 90 ? 4.072 -5.535 -2.237 1.00 78.81 90 GLY A CA 1
ATOM 689 C C . GLY A 1 90 ? 2.888 -5.074 -1.394 1.00 78.81 90 GLY A C 1
ATOM 690 O O . GLY A 1 90 ? 2.959 -5.013 -0.167 1.00 78.81 90 GLY A O 1
ATOM 691 N N . PHE A 1 91 ? 1.773 -4.825 -2.065 1.00 78.00 91 PHE A N 1
ATOM 692 C CA . PHE A 1 91 ? 0.478 -4.500 -1.489 1.00 78.00 91 PHE A CA 1
ATOM 693 C C . PHE A 1 91 ? -0.574 -5.422 -2.095 1.00 78.00 91 PHE A C 1
ATOM 695 O O . PHE A 1 91 ? -0.698 -5.504 -3.316 1.00 78.00 91 PHE A O 1
ATOM 702 N N . VAL A 1 92 ? -1.357 -6.077 -1.240 1.00 76.50 92 VAL A N 1
ATOM 703 C CA . VAL A 1 92 ? -2.558 -6.807 -1.655 1.00 76.50 92 VAL A CA 1
ATOM 704 C C . VAL A 1 92 ? -3.747 -5.858 -1.550 1.00 76.50 92 VAL A C 1
ATOM 706 O O . VAL A 1 92 ? -4.006 -5.287 -0.495 1.00 76.50 92 VAL A O 1
ATOM 709 N N . LEU A 1 93 ? -4.452 -5.671 -2.655 1.00 76.12 93 LEU A N 1
ATOM 710 C CA . LEU A 1 93 ? -5.601 -4.788 -2.800 1.00 76.12 93 LEU A CA 1
ATOM 711 C C . LEU A 1 93 ? -6.847 -5.649 -2.971 1.00 76.12 93 LEU A C 1
ATOM 713 O O . LEU A 1 93 ? -6.883 -6.479 -3.868 1.00 76.12 93 LEU A O 1
ATOM 717 N N . CYS A 1 94 ? -7.876 -5.441 -2.154 1.00 76.12 94 CYS A N 1
ATOM 718 C CA . CYS A 1 94 ? -9.116 -6.211 -2.238 1.00 76.12 94 CYS A CA 1
ATOM 719 C C . CYS A 1 94 ? -10.322 -5.283 -2.410 1.00 76.12 94 CYS A C 1
ATOM 721 O O . CYS A 1 94 ? -10.326 -4.158 -1.912 1.00 76.12 94 CYS A O 1
ATOM 723 N N . SER A 1 95 ? -11.355 -5.716 -3.127 1.00 74.50 95 SER A N 1
ATOM 724 C CA . SER A 1 95 ? -12.610 -4.979 -3.273 1.00 74.50 95 SER A CA 1
ATOM 725 C C . SER A 1 95 ? -13.802 -5.924 -3.247 1.00 74.50 95 SER A C 1
ATOM 727 O O . SER A 1 95 ? -13.758 -7.006 -3.816 1.00 74.50 95 SER A O 1
ATOM 729 N N . LYS A 1 96 ? -14.882 -5.474 -2.603 1.00 76.25 96 LYS A N 1
ATOM 730 C CA . LYS A 1 96 ? -16.211 -6.114 -2.615 1.00 76.25 96 LYS A CA 1
ATOM 731 C C . LYS A 1 96 ? -17.111 -5.592 -3.737 1.00 76.25 96 LYS A C 1
ATOM 733 O O . LYS A 1 96 ? -18.302 -5.857 -3.769 1.00 76.25 96 LYS A O 1
ATOM 738 N N . ASN A 1 97 ? -16.585 -4.696 -4.569 1.00 77.88 97 ASN A N 1
ATOM 739 C CA . ASN A 1 97 ? -17.297 -4.226 -5.740 1.00 77.88 97 ASN A CA 1
ATOM 740 C C . ASN A 1 97 ? -16.697 -4.954 -6.952 1.00 77.88 97 ASN A C 1
ATOM 742 O O . ASN A 1 97 ? -15.564 -4.620 -7.319 1.00 77.88 97 ASN A O 1
ATOM 746 N N . PRO A 1 98 ? -17.427 -5.890 -7.591 1.00 80.25 98 PRO A N 1
ATOM 747 C CA . PRO A 1 98 ? -16.926 -6.685 -8.716 1.00 80.25 98 PRO A CA 1
ATOM 748 C C . PRO A 1 98 ? -16.559 -5.837 -9.941 1.00 80.25 98 PRO A C 1
ATOM 750 O O . PRO A 1 98 ? -15.813 -6.280 -10.806 1.00 80.25 98 PRO A O 1
ATOM 753 N N . SER A 1 99 ? -17.039 -4.591 -10.016 1.00 82.19 99 SER A N 1
ATOM 754 C CA . SER A 1 99 ? -16.693 -3.650 -11.091 1.00 82.19 99 SER A CA 1
ATOM 755 C C . SER A 1 99 ? -15.377 -2.898 -10.843 1.00 82.19 99 SER A C 1
ATOM 757 O O . SER A 1 99 ? -14.991 -2.048 -11.645 1.00 82.19 99 SER A O 1
ATOM 759 N N . THR A 1 100 ? -14.691 -3.160 -9.727 1.00 77.88 100 THR A N 1
ATOM 760 C CA . THR A 1 100 ? -13.444 -2.469 -9.372 1.00 77.88 100 THR A CA 1
ATOM 761 C C . THR A 1 100 ? -12.319 -2.872 -10.313 1.00 77.88 100 THR A C 1
ATOM 763 O O . THR A 1 100 ? -11.995 -4.049 -10.431 1.00 77.8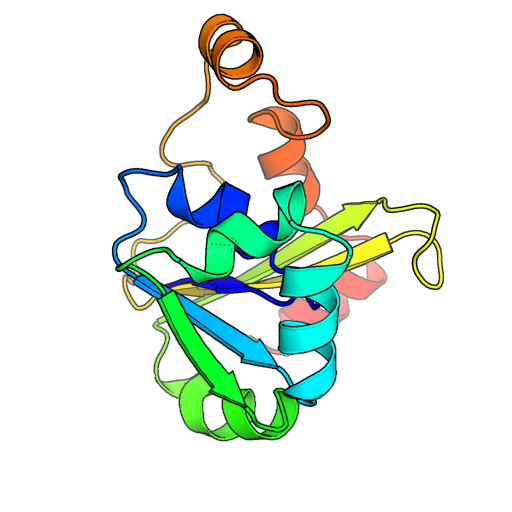8 100 THR A O 1
ATOM 766 N N . LYS A 1 101 ? -11.653 -1.888 -10.920 1.00 81.62 101 LYS A N 1
ATOM 767 C CA . LYS A 1 101 ? -10.435 -2.098 -11.708 1.00 81.62 101 LYS A CA 1
ATOM 768 C C . LYS A 1 101 ? -9.262 -1.437 -11.000 1.00 81.62 101 LYS A C 1
ATOM 770 O O . LYS A 1 101 ? -9.160 -0.220 -10.998 1.00 81.62 101 LYS A O 1
ATOM 775 N N . PHE A 1 102 ? -8.379 -2.223 -10.387 1.00 78.69 102 PHE A N 1
ATOM 776 C CA . PHE A 1 102 ? -7.226 -1.660 -9.673 1.00 78.69 102 PHE A CA 1
ATOM 777 C C . PHE A 1 102 ? -6.147 -1.095 -10.604 1.00 78.69 102 PHE A C 1
ATOM 779 O O . PHE A 1 102 ? -5.489 -0.130 -10.231 1.00 78.69 102 PHE A O 1
ATOM 786 N N . LEU A 1 103 ? -6.003 -1.655 -11.811 1.00 77.56 103 LEU A N 1
ATOM 787 C CA . LEU A 1 103 ? -5.025 -1.226 -12.821 1.00 77.56 103 LEU A CA 1
ATOM 788 C C . LEU A 1 103 ? -5.225 0.226 -13.269 1.00 77.56 103 LEU A C 1
ATOM 790 O O . LEU A 1 103 ? -4.262 0.958 -13.483 1.00 77.56 103 LEU A O 1
ATOM 794 N N . GLU A 1 104 ? -6.482 0.636 -13.421 1.00 78.44 104 GLU A N 1
ATOM 795 C CA . GLU A 1 104 ? -6.851 1.961 -13.903 1.00 78.44 104 GLU A CA 1
ATOM 796 C C . GLU A 1 104 ? -7.312 2.799 -12.709 1.00 78.44 104 GLU A C 1
ATOM 798 O O . GLU A 1 104 ? -8.340 2.482 -12.105 1.00 78.44 104 GLU A O 1
ATOM 803 N N . PRO A 1 105 ? -6.586 3.866 -12.330 1.00 72.38 105 PRO A N 1
ATOM 804 C CA . PRO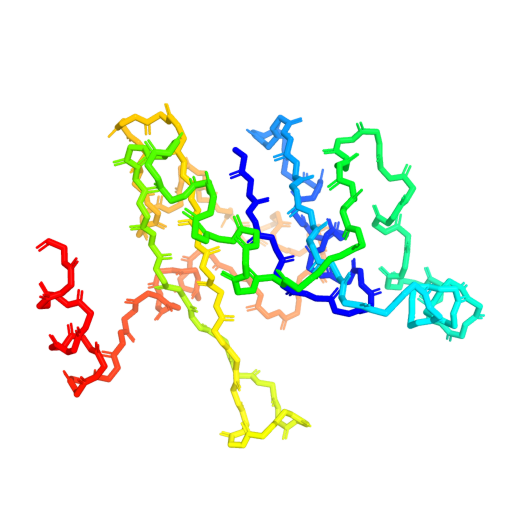 A 1 105 ? -7.045 4.717 -11.249 1.00 72.38 105 PRO A CA 1
ATOM 805 C C . PRO A 1 105 ? -8.370 5.361 -11.668 1.00 72.38 105 PRO A C 1
ATOM 807 O O . PRO A 1 105 ? -8.419 6.140 -12.618 1.00 72.38 105 PRO A O 1
ATOM 810 N N . MET A 1 106 ? -9.446 5.053 -10.935 1.00 65.88 106 MET A N 1
ATOM 811 C CA . MET A 1 106 ? -10.795 5.589 -11.187 1.00 65.88 106 MET A CA 1
ATOM 812 C C . MET A 1 106 ? -10.809 7.125 -11.249 1.00 65.88 106 MET A C 1
ATOM 814 O O . MET A 1 106 ? -11.641 7.723 -11.925 1.00 65.88 106 MET A O 1
ATOM 818 N N . GLN A 1 107 ? -9.866 7.762 -10.555 1.00 71.25 107 GLN A N 1
ATOM 819 C CA . GLN A 1 107 ? -9.611 9.188 -10.628 1.00 71.25 107 GLN A CA 1
ATOM 820 C C . GLN A 1 107 ? -8.150 9.417 -11.014 1.00 71.25 107 GLN A C 1
ATOM 822 O O . GLN A 1 107 ? -7.248 9.237 -10.196 1.00 71.25 107 GLN A O 1
ATOM 827 N N . GLN A 1 108 ? -7.920 9.848 -12.253 1.00 78.31 108 GLN A N 1
ATOM 828 C CA . GLN A 1 108 ? -6.607 10.330 -12.664 1.00 78.31 108 GLN A CA 1
ATOM 829 C C . GLN A 1 108 ? -6.295 11.637 -11.929 1.00 78.31 108 GLN A C 1
ATOM 831 O O . GLN A 1 108 ? -7.059 12.605 -11.981 1.00 78.31 108 GLN A O 1
ATOM 836 N N . LEU A 1 109 ? -5.161 11.672 -11.232 1.00 80.75 109 LEU A N 1
ATOM 837 C CA . LEU A 1 109 ? -4.671 12.894 -10.612 1.00 80.75 109 LEU A CA 1
ATOM 838 C C . LEU A 1 109 ? -4.027 13.771 -11.683 1.00 80.75 109 LEU A C 1
ATOM 840 O O . LEU A 1 109 ? -3.028 13.392 -12.295 1.00 80.75 109 LEU A O 1
ATOM 844 N N . MET A 1 110 ? -4.585 14.965 -11.882 1.00 83.81 110 MET A N 1
ATOM 845 C CA . MET A 1 110 ? -3.918 16.016 -12.646 1.00 83.81 110 MET A CA 1
ATOM 846 C C . MET A 1 110 ? -2.650 16.464 -11.912 1.00 83.81 110 MET A C 1
ATOM 848 O O . MET A 1 110 ? -2.636 16.519 -10.682 1.00 83.81 110 MET A O 1
ATOM 852 N N . GLN A 1 111 ? -1.626 16.894 -12.653 1.00 84.38 111 GLN A N 1
ATOM 853 C CA . GLN A 1 111 ? -0.347 17.346 -12.087 1.00 84.38 111 GLN A CA 1
ATOM 854 C C . GLN A 1 111 ? -0.510 18.403 -10.977 1.00 84.38 111 GLN A C 1
ATOM 856 O O . GLN A 1 111 ? 0.122 18.313 -9.929 1.00 84.38 111 GLN A O 1
ATOM 861 N N . LYS A 1 112 ? -1.445 19.349 -11.146 1.00 84.75 112 LYS A N 1
ATOM 862 C CA . LYS A 1 112 ? -1.755 20.363 -10.121 1.00 84.75 112 LYS A CA 1
ATOM 863 C C . LYS A 1 112 ? -2.203 19.753 -8.790 1.00 84.75 112 LYS A C 1
ATOM 865 O O . LYS A 1 112 ? -1.873 20.278 -7.734 1.00 84.75 112 LYS A O 1
ATOM 870 N N . LEU A 1 113 ? -2.956 18.654 -8.831 1.00 82.38 113 LEU A N 1
ATOM 871 C CA . LEU A 1 113 ? -3.436 17.975 -7.631 1.00 82.38 113 LEU A CA 1
ATOM 872 C C . LEU A 1 113 ? -2.311 17.175 -6.961 1.00 82.38 113 LEU A C 1
ATOM 874 O O . LEU A 1 113 ? -2.227 17.163 -5.736 1.00 82.38 113 LEU A O 1
ATOM 878 N N . VAL A 1 114 ? -1.406 16.580 -7.748 1.00 84.00 114 VAL A N 1
ATOM 879 C CA . VAL A 1 114 ? -0.185 15.920 -7.242 1.00 84.00 114 VAL A CA 1
ATOM 880 C C . VAL A 1 114 ? 0.662 16.910 -6.432 1.00 84.00 114 VAL A C 1
ATOM 882 O O . VAL A 1 114 ? 1.097 16.593 -5.322 1.00 84.00 114 VAL A O 1
ATOM 885 N N . GLU A 1 115 ? 0.825 18.132 -6.945 1.00 85.56 115 GLU A N 1
ATOM 886 C CA . GLU A 1 115 ? 1.534 19.224 -6.267 1.00 85.56 115 GLU A CA 1
ATOM 887 C C . GLU A 1 115 ? 0.799 19.707 -5.009 1.00 85.56 115 GLU A C 1
ATOM 889 O O . GLU A 1 115 ? 1.412 19.818 -3.946 1.00 85.56 115 GLU A O 1
ATOM 894 N N . GLN A 1 116 ? -0.520 19.930 -5.089 1.00 85.88 116 GLN A N 1
ATOM 895 C CA . GLN A 1 116 ? -1.346 20.332 -3.939 1.00 85.88 116 GLN A CA 1
ATOM 896 C C . GLN A 1 116 ? -1.310 19.306 -2.801 1.00 85.88 116 GLN A C 1
ATOM 898 O O . GLN A 1 116 ? -1.270 19.676 -1.628 1.00 85.88 116 GLN A O 1
ATOM 903 N N . MET A 1 117 ? -1.300 18.017 -3.139 1.00 81.31 117 MET A N 1
ATOM 904 C CA . MET A 1 117 ? -1.205 16.918 -2.177 1.00 81.31 117 MET A CA 1
ATOM 905 C C . MET A 1 117 ? 0.231 16.667 -1.686 1.00 81.31 117 MET A C 1
ATOM 907 O O . MET A 1 117 ? 0.429 15.807 -0.824 1.00 81.31 117 MET A O 1
ATOM 911 N N . GLN A 1 118 ? 1.216 17.409 -2.211 1.00 84.06 118 GLN A N 1
ATOM 912 C CA . GLN A 1 118 ? 2.642 17.295 -1.888 1.00 84.06 118 GLN A CA 1
ATOM 913 C C . GLN A 1 118 ? 3.181 15.863 -2.054 1.00 84.06 118 GLN A C 1
ATOM 915 O O . GLN A 1 118 ? 3.983 15.379 -1.245 1.00 84.06 118 GLN A O 1
ATOM 920 N N . LEU A 1 119 ? 2.718 15.159 -3.092 1.00 85.12 119 LEU A N 1
ATOM 921 C CA . LEU A 1 119 ? 3.107 13.774 -3.346 1.00 85.12 119 LEU A CA 1
ATOM 922 C C . LEU A 1 119 ? 4.545 13.710 -3.868 1.00 85.12 119 LEU A C 1
ATOM 924 O O . LEU A 1 119 ? 4.925 14.425 -4.789 1.00 85.12 119 LEU A O 1
ATOM 928 N N . LYS A 1 120 ? 5.350 12.828 -3.269 1.00 87.56 120 LYS A N 1
ATOM 929 C CA . LYS A 1 120 ? 6.778 12.663 -3.603 1.00 87.56 120 LYS A CA 1
ATOM 930 C C . LYS A 1 120 ? 7.086 11.422 -4.441 1.00 87.56 120 LYS A C 1
ATOM 932 O O . LYS A 1 120 ? 8.205 11.280 -4.914 1.00 87.56 120 LYS A O 1
ATOM 937 N N . TYR A 1 121 ? 6.126 10.506 -4.558 1.00 87.69 121 TYR A N 1
ATOM 938 C CA . TYR A 1 121 ? 6.298 9.218 -5.238 1.00 87.69 121 TYR A CA 1
ATOM 939 C C . TYR A 1 121 ? 5.107 8.906 -6.145 1.00 87.69 121 TYR A C 1
ATOM 941 O O . TYR A 1 121 ? 5.282 8.577 -7.308 1.00 87.69 121 TYR A O 1
ATOM 949 N N . TYR A 1 122 ? 3.888 9.035 -5.619 1.00 88.56 122 TYR A N 1
ATOM 950 C CA . TYR A 1 122 ? 2.676 8.682 -6.349 1.00 88.56 122 TYR A CA 1
ATOM 951 C C . TYR A 1 122 ? 2.292 9.729 -7.403 1.00 88.56 122 TYR A C 1
ATOM 953 O O . TYR A 1 122 ? 2.217 10.923 -7.110 1.00 88.56 122 TYR A O 1
ATOM 961 N N . ASN A 1 123 ? 1.949 9.246 -8.593 1.00 87.75 123 ASN A N 1
ATOM 962 C CA . ASN A 1 123 ? 1.138 9.911 -9.610 1.00 87.75 123 ASN A CA 1
ATOM 963 C C . ASN A 1 123 ? 0.354 8.823 -10.383 1.00 87.75 123 ASN A C 1
ATOM 965 O O . ASN A 1 123 ? 0.544 7.631 -10.129 1.00 87.75 123 ASN A O 1
ATOM 969 N N . SER A 1 124 ? -0.532 9.212 -11.304 1.00 87.56 124 SER A N 1
ATOM 970 C CA . SER A 1 124 ? -1.383 8.258 -12.040 1.00 87.56 124 SER A CA 1
ATOM 971 C C . SER A 1 124 ? -0.590 7.246 -12.880 1.00 87.56 124 SER A C 1
ATOM 973 O O . SER A 1 124 ? -1.023 6.105 -13.019 1.00 87.56 124 SER A O 1
ATOM 975 N N . ASP A 1 125 ? 0.580 7.629 -13.394 1.00 88.19 125 ASP A N 1
ATOM 976 C CA . ASP A 1 125 ? 1.424 6.746 -14.209 1.00 88.19 125 ASP A CA 1
ATOM 977 C C . ASP A 1 125 ? 2.160 5.727 -13.330 1.00 88.19 125 ASP A C 1
ATOM 979 O O . ASP A 1 125 ? 2.210 4.537 -13.643 1.00 88.19 125 ASP A O 1
ATOM 983 N N . VAL A 1 126 ? 2.668 6.173 -12.175 1.00 90.38 126 VAL A N 1
ATOM 984 C CA . VAL A 1 126 ? 3.271 5.307 -11.151 1.00 90.38 126 VAL A CA 1
ATOM 985 C C . VAL A 1 126 ? 2.242 4.321 -10.605 1.00 90.38 126 VAL A C 1
ATOM 987 O O . VAL A 1 126 ? 2.583 3.162 -10.385 1.00 90.38 126 VAL A O 1
ATOM 990 N N . HIS A 1 127 ? 0.987 4.749 -10.420 1.00 86.94 127 HIS A N 1
ATOM 991 C CA . HIS A 1 127 ? -0.108 3.855 -10.031 1.00 86.94 127 HIS A CA 1
ATOM 992 C C . HIS A 1 127 ? -0.235 2.699 -11.009 1.00 86.94 127 HIS A C 1
ATOM 994 O O . HIS A 1 127 ? -0.195 1.552 -10.585 1.00 86.94 127 HIS A O 1
ATOM 1000 N N . TRP A 1 128 ? -0.356 2.995 -12.304 1.00 87.00 128 TRP A N 1
ATOM 1001 C CA . TRP A 1 128 ? -0.484 1.968 -13.332 1.00 87.00 128 TRP A CA 1
ATOM 1002 C C . TRP A 1 128 ? 0.739 1.039 -13.354 1.00 87.00 128 TRP A C 1
ATOM 1004 O O . TRP A 1 128 ? 0.596 -0.184 -13.322 1.00 87.00 128 TRP A O 1
ATOM 1014 N N . ALA A 1 129 ? 1.945 1.614 -13.314 1.00 88.94 129 ALA A N 1
ATOM 1015 C CA . ALA A 1 129 ? 3.196 0.860 -13.345 1.00 88.94 129 ALA A CA 1
ATOM 1016 C C . ALA A 1 129 ? 3.366 -0.076 -12.135 1.00 88.94 129 ALA A C 1
ATOM 1018 O O . ALA A 1 129 ? 3.947 -1.150 -12.273 1.00 88.94 129 ALA A O 1
ATOM 1019 N N . ALA A 1 130 ? 2.820 0.282 -10.969 1.00 87.56 130 ALA A N 1
ATOM 1020 C CA . ALA A 1 130 ? 2.900 -0.529 -9.754 1.00 87.56 130 ALA A CA 1
ATOM 1021 C C . ALA A 1 130 ? 2.233 -1.912 -9.888 1.00 87.56 130 ALA A C 1
ATOM 1023 O O . ALA A 1 130 ? 2.555 -2.815 -9.117 1.00 87.56 130 ALA A O 1
ATOM 1024 N N . PHE A 1 131 ? 1.327 -2.095 -10.854 1.00 87.44 131 PHE A N 1
ATOM 1025 C CA . PHE A 1 131 ? 0.677 -3.379 -11.147 1.00 87.44 131 PHE A CA 1
ATOM 1026 C C . PHE A 1 131 ? 1.365 -4.166 -12.272 1.00 87.44 131 PHE A C 1
ATOM 1028 O O . PHE A 1 131 ? 0.987 -5.306 -12.548 1.00 87.44 131 PHE A O 1
ATOM 1035 N N . VAL A 1 132 ? 2.370 -3.587 -12.934 1.00 91.56 132 VAL A N 1
ATOM 1036 C CA . VAL A 1 132 ? 3.138 -4.263 -13.984 1.00 91.56 132 VAL A CA 1
ATOM 1037 C C . VAL A 1 132 ? 4.268 -5.046 -13.326 1.00 91.56 132 VAL A C 1
ATOM 1039 O O . VAL A 1 132 ? 5.330 -4.516 -13.010 1.00 91.56 132 VAL A O 1
ATOM 1042 N N . LEU A 1 133 ? 4.013 -6.328 -13.074 1.00 89.38 133 LEU A N 1
ATOM 1043 C CA . LEU A 1 133 ? 4.929 -7.193 -12.334 1.00 89.38 133 LEU A CA 1
ATOM 1044 C C . LEU A 1 133 ? 6.003 -7.810 -13.243 1.00 89.38 133 LEU A C 1
ATOM 1046 O O . LEU A 1 133 ? 5.733 -8.071 -14.419 1.00 89.38 133 LEU A O 1
ATOM 1050 N N . PRO A 1 134 ? 7.193 -8.140 -12.702 1.00 92.81 134 PRO A N 1
ATOM 1051 C CA . PRO A 1 134 ? 8.151 -8.994 -13.395 1.00 92.81 134 PRO A CA 1
ATOM 1052 C C . PRO A 1 134 ? 7.505 -10.305 -13.856 1.00 92.81 134 PRO A C 1
ATOM 1054 O O . PRO A 1 134 ? 6.673 -10.874 -13.148 1.00 92.81 134 PRO A O 1
ATOM 1057 N N . GLU A 1 135 ? 7.933 -10.822 -15.008 1.00 91.50 135 GLU A N 1
ATOM 1058 C CA . GLU A 1 135 ? 7.280 -11.959 -15.676 1.00 91.50 135 GLU A CA 1
ATOM 1059 C C . GLU A 1 135 ? 7.119 -13.195 -14.775 1.00 91.50 135 GLU A C 1
ATOM 1061 O O . GLU A 1 135 ? 6.072 -13.842 -14.783 1.00 91.50 135 GLU A O 1
ATOM 1066 N N . PHE A 1 136 ? 8.114 -13.491 -13.931 1.00 90.12 136 PHE A N 1
ATOM 1067 C CA . PHE A 1 136 ? 8.034 -14.612 -12.990 1.00 90.12 136 PHE A CA 1
ATOM 1068 C C . PHE A 1 136 ? 6.895 -14.442 -11.967 1.00 90.12 136 PHE A C 1
ATOM 1070 O O . PHE A 1 136 ? 6.200 -15.406 -11.656 1.00 90.12 136 PHE A O 1
ATOM 1077 N N . ALA A 1 137 ? 6.688 -13.223 -11.459 1.00 85.19 137 ALA A N 1
ATOM 1078 C CA . ALA A 1 137 ? 5.668 -12.919 -10.461 1.00 85.19 137 ALA A CA 1
ATOM 1079 C C . ALA A 1 137 ? 4.281 -12.857 -11.105 1.00 85.19 137 ALA A C 1
ATOM 1081 O O . ALA A 1 137 ? 3.323 -13.387 -10.547 1.00 85.19 137 ALA A O 1
ATOM 1082 N N . ARG A 1 138 ? 4.191 -12.272 -12.309 1.00 85.31 138 ARG A N 1
ATOM 1083 C CA . ARG A 1 138 ? 2.963 -12.253 -13.112 1.00 85.31 138 ARG A CA 1
ATOM 1084 C C . ARG A 1 138 ? 2.441 -13.671 -13.341 1.00 85.31 138 ARG A C 1
ATOM 1086 O O . ARG A 1 138 ? 1.263 -13.913 -13.108 1.00 85.31 138 ARG A O 1
ATOM 1093 N N . LYS A 1 139 ? 3.321 -14.594 -13.748 1.00 84.62 139 LYS A N 1
ATOM 1094 C CA . LYS A 1 139 ? 2.975 -16.004 -13.969 1.00 84.62 139 LYS A CA 1
ATOM 1095 C C . LYS A 1 139 ? 2.519 -16.693 -12.680 1.00 84.62 139 LYS A C 1
ATOM 1097 O O . LYS A 1 139 ? 1.471 -17.320 -12.662 1.00 84.62 139 LYS A O 1
ATOM 1102 N N . ALA A 1 140 ? 3.273 -16.534 -11.594 1.00 78.62 140 ALA A N 1
ATOM 1103 C CA . ALA A 1 140 ? 2.927 -17.157 -10.318 1.00 78.62 140 ALA A CA 1
ATOM 1104 C C . ALA A 1 140 ? 1.555 -16.704 -9.793 1.00 78.62 140 ALA A C 1
ATOM 1106 O O . ALA A 1 140 ? 0.814 -17.514 -9.253 1.00 78.62 140 ALA A O 1
ATOM 1107 N N . LEU A 1 141 ? 1.207 -15.424 -9.957 1.00 76.38 141 LEU A N 1
ATOM 1108 C CA . LEU A 1 141 ? -0.070 -14.881 -9.491 1.00 76.38 141 LEU A CA 1
ATOM 1109 C C . LEU A 1 141 ? -1.236 -15.171 -10.440 1.00 76.38 141 LEU A C 1
ATOM 1111 O O . LEU A 1 141 ? -2.359 -15.301 -9.964 1.00 76.38 141 LEU A O 1
ATOM 1115 N N . SER A 1 142 ? -1.000 -15.297 -11.751 1.00 72.56 142 SER A N 1
ATOM 1116 C CA . SER A 1 142 ? -2.053 -15.721 -12.683 1.00 72.56 142 SER A CA 1
ATOM 1117 C C . SER A 1 142 ? -2.492 -17.164 -12.458 1.00 72.56 142 SER A C 1
ATOM 1119 O O . SER A 1 142 ? -3.632 -17.488 -12.752 1.00 72.56 142 SER A O 1
ATOM 1121 N N . ASP A 1 143 ? -1.609 -18.008 -11.923 1.00 58.00 143 ASP A N 1
ATOM 1122 C CA . ASP A 1 143 ? -1.910 -19.413 -11.635 1.00 58.00 143 ASP A CA 1
ATOM 1123 C C . ASP A 1 143 ? -2.708 -19.592 -10.318 1.00 58.00 143 ASP A C 1
ATOM 1125 O O . ASP A 1 143 ? -3.153 -20.699 -10.016 1.00 58.00 143 ASP A O 1
ATOM 1129 N N . LEU A 1 144 ? -2.884 -18.522 -9.524 1.00 53.50 144 LEU A N 1
ATOM 1130 C CA . LEU A 1 144 ? -3.643 -18.517 -8.262 1.00 53.50 144 LEU A CA 1
ATOM 1131 C C . LEU A 1 144 ? -5.101 -18.037 -8.397 1.00 53.50 144 LEU A C 1
ATOM 1133 O O . LEU A 1 144 ? -5.857 -18.186 -7.433 1.00 53.50 144 LEU A O 1
ATOM 1137 N N . CYS A 1 145 ? -5.478 -17.448 -9.535 1.00 40.72 145 CYS A N 1
ATOM 1138 C CA . CYS A 1 145 ? -6.799 -16.863 -9.785 1.00 40.72 145 CYS A CA 1
ATOM 1139 C C . CYS A 1 145 ? -7.616 -17.684 -10.786 1.00 40.72 145 CYS A C 1
ATOM 1141 O O . CYS A 1 145 ? -7.028 -18.160 -11.782 1.00 40.72 145 CYS A O 1
#

Foldseek 3Di:
DWEDEDLLQQSLVVQLVDPPQQAYEYEAQDVVSLVVSVVPVVVRSVSVVDPRYDYHHHDVVVVCVVCVVVFLDKAKFKDAQCPDVVRIDMGITTHNDNPDDQLADPDADDPVNCVVVVPDQDGRVSSNVRRVDDPVVVVVVVVVD

InterPro domains:
  IPR001045 Spermidine/spermine synthases [PTHR11558] (3-74)
  IPR029063 S-adenosyl-L-methionine-dependent methyltransferase superfamily [G3DSA:3.40.50.150] (1-71)
  IPR029063 S-adenosyl-L-methionine-dependent methyltransferase superfamily [G3DSA:3.40.50.150] (72-145)
  IPR029063 S-adenosyl-L-methionine-dependent methyltransferase superfamily [SSF53335] (9-142)
  IPR030374 Polyamine biosynthesis domain [PS51006] (1-74)

Sequence (145 aa):
MLIAWGRAGGVLREAVKHSSVESVVQCEIDENVIQVSKKFLPVTAVGYSSSKLTLYVDDGSEFMKQNWSAFDVVGYAYCTIPTYPSGQIGFVLCSKNPSTKFLEPMQQLMQKLVEQMQLKYYNSDVHWAAFVLPEFARKALSDLC